Protein AF-A0A7V3AMD9-F1 (afdb_monomer_lite)

Structure (mmCIF, N/CA/C/O backbone):
data_AF-A0A7V3AMD9-F1
#
_entry.id   AF-A0A7V3AMD9-F1
#
loop_
_atom_site.group_PDB
_atom_site.id
_atom_site.type_symbol
_atom_site.label_atom_id
_atom_site.label_alt_id
_atom_site.label_comp_id
_atom_site.label_asym_id
_atom_site.label_entity_id
_atom_site.label_seq_id
_atom_site.pdbx_PDB_ins_code
_atom_site.Cartn_x
_atom_site.Cartn_y
_atom_site.Cartn_z
_atom_site.occupancy
_atom_site.B_iso_or_equiv
_atom_site.auth_seq_id
_atom_site.auth_comp_id
_atom_site.auth_asym_id
_atom_site.auth_atom_id
_atom_site.pdbx_PDB_model_num
ATOM 1 N N . MET A 1 1 ? -19.726 -5.865 9.746 1.00 75.06 1 MET A N 1
ATOM 2 C CA . MET A 1 1 ? -18.480 -5.797 8.952 1.00 75.06 1 MET A CA 1
ATOM 3 C C . MET A 1 1 ? -17.365 -5.318 9.866 1.00 75.06 1 MET A C 1
ATOM 5 O O . MET A 1 1 ? -17.546 -4.289 10.511 1.00 75.06 1 MET A O 1
ATOM 9 N N . ASN A 1 2 ? -16.272 -6.074 9.982 1.00 93.25 2 ASN A N 1
ATOM 10 C CA . ASN A 1 2 ? -15.142 -5.709 10.835 1.00 93.25 2 ASN A CA 1
ATOM 11 C C . ASN A 1 2 ? -14.192 -4.770 10.069 1.00 93.25 2 ASN A C 1
ATOM 13 O O . ASN A 1 2 ? -13.284 -5.219 9.381 1.00 93.25 2 ASN A O 1
ATOM 17 N N . HIS A 1 3 ? -14.431 -3.457 10.145 1.00 97.44 3 HIS A N 1
ATOM 18 C CA . HIS A 1 3 ? -13.616 -2.472 9.419 1.00 97.44 3 HIS A CA 1
ATOM 19 C C . HIS A 1 3 ? -12.158 -2.445 9.897 1.00 97.44 3 HIS A C 1
ATOM 21 O O . HIS A 1 3 ? -11.271 -2.148 9.110 1.00 97.44 3 HIS A O 1
ATOM 27 N N . GLU A 1 4 ? -11.901 -2.770 11.166 1.00 96.75 4 GLU A N 1
ATOM 28 C CA . GLU A 1 4 ? -10.540 -2.836 11.697 1.00 96.75 4 GLU A CA 1
ATOM 29 C C . GLU A 1 4 ? -9.740 -3.976 11.060 1.00 96.75 4 GLU A C 1
ATOM 31 O O . GLU A 1 4 ? -8.623 -3.745 10.601 1.00 96.75 4 GLU A O 1
ATOM 36 N N . LEU A 1 5 ? -10.341 -5.167 10.946 1.00 97.31 5 LEU A N 1
ATOM 37 C CA . LEU A 1 5 ? -9.740 -6.292 10.228 1.00 97.31 5 LEU A CA 1
ATOM 38 C C . LEU A 1 5 ? -9.443 -5.926 8.769 1.00 97.31 5 LEU A C 1
ATOM 40 O O . LEU A 1 5 ? -8.342 -6.184 8.303 1.00 97.31 5 LEU A O 1
ATOM 44 N N . LYS A 1 6 ? -10.367 -5.243 8.080 1.00 98.31 6 LYS A N 1
ATOM 45 C CA . LYS A 1 6 ? -10.149 -4.787 6.696 1.00 98.31 6 LYS A CA 1
ATOM 46 C C . LYS A 1 6 ? -8.985 -3.800 6.564 1.00 98.31 6 LYS A C 1
ATOM 48 O O . LYS A 1 6 ? -8.211 -3.910 5.622 1.00 98.31 6 LYS A O 1
ATOM 53 N N . ILE A 1 7 ? -8.824 -2.860 7.501 1.00 98.25 7 ILE A N 1
ATOM 54 C CA . ILE A 1 7 ? -7.676 -1.932 7.491 1.00 98.25 7 ILE A CA 1
ATOM 55 C C . ILE A 1 7 ? -6.370 -2.694 7.748 1.00 98.25 7 ILE A C 1
ATOM 57 O O . ILE A 1 7 ? -5.373 -2.449 7.074 1.00 98.25 7 ILE A O 1
ATOM 61 N N . ARG A 1 8 ? -6.372 -3.634 8.700 1.00 97.94 8 ARG A N 1
ATOM 62 C CA . ARG A 1 8 ? -5.209 -4.489 8.985 1.00 97.94 8 ARG A CA 1
ATOM 63 C C . ARG A 1 8 ? -4.847 -5.354 7.777 1.00 97.94 8 ARG A C 1
ATOM 65 O O . ARG A 1 8 ? -3.680 -5.418 7.424 1.00 97.94 8 ARG A O 1
ATOM 72 N N . ALA A 1 9 ? -5.839 -5.924 7.100 1.00 97.94 9 ALA A N 1
ATOM 73 C CA . ALA A 1 9 ? -5.669 -6.681 5.866 1.00 97.94 9 ALA A CA 1
ATOM 74 C C . ALA A 1 9 ? -5.147 -5.817 4.706 1.00 97.94 9 ALA A C 1
ATOM 76 O O . ALA A 1 9 ? -4.265 -6.255 3.976 1.00 97.94 9 ALA A O 1
ATOM 77 N N . PHE A 1 10 ? -5.608 -4.570 4.568 1.00 98.31 10 PHE A N 1
ATOM 78 C CA . PHE A 1 10 ? -5.072 -3.640 3.569 1.00 98.31 10 PHE A CA 1
ATOM 79 C C . PHE A 1 10 ? -3.570 -3.379 3.775 1.00 98.31 10 PHE A C 1
ATOM 81 O O . PHE A 1 10 ? -2.815 -3.371 2.812 1.00 98.31 10 PHE A O 1
ATOM 88 N N . PHE A 1 11 ? -3.120 -3.228 5.023 1.00 97.88 11 PHE A N 1
ATOM 89 C CA . PHE A 1 11 ? -1.708 -3.004 5.360 1.00 97.88 11 PHE A CA 1
ATOM 90 C C . PHE A 1 11 ? -0.943 -4.284 5.734 1.00 97.88 11 PHE A C 1
ATOM 92 O O . PHE A 1 11 ? 0.072 -4.187 6.420 1.00 97.88 11 PHE A O 1
ATOM 99 N N . HIS A 1 12 ? -1.397 -5.479 5.333 1.00 95.75 12 HIS A N 1
ATOM 100 C CA . HIS A 1 12 ? -0.599 -6.699 5.534 1.00 95.75 12 HIS A CA 1
ATOM 101 C C . HIS A 1 12 ? 0.754 -6.586 4.810 1.00 95.75 12 HIS A C 1
ATOM 103 O O . HIS A 1 12 ? 1.794 -6.898 5.385 1.00 95.75 12 HIS A O 1
ATOM 109 N N . ASP A 1 13 ? 0.721 -6.021 3.603 1.00 95.25 13 ASP A N 1
ATOM 110 C CA . ASP A 1 13 ? 1.856 -5.480 2.878 1.00 95.25 13 ASP A CA 1
ATOM 111 C C . ASP A 1 13 ? 1.770 -3.946 2.861 1.00 95.25 13 ASP A C 1
ATOM 113 O O . ASP A 1 13 ? 0.680 -3.380 2.718 1.00 95.25 13 ASP A O 1
ATOM 117 N N . PRO A 1 14 ? 2.896 -3.225 2.990 1.00 96.81 14 PRO A N 1
ATOM 118 C CA . PRO A 1 14 ? 2.883 -1.787 2.803 1.00 96.81 14 PRO A CA 1
ATOM 119 C C . PRO A 1 14 ? 2.810 -1.438 1.310 1.00 96.81 14 PRO A C 1
ATOM 121 O O . PRO A 1 14 ? 3.453 -2.066 0.471 1.00 96.81 14 PRO A O 1
ATOM 124 N N . ILE A 1 15 ? 2.115 -0.348 0.984 1.00 96.94 15 ILE A N 1
ATOM 125 C CA . ILE A 1 15 ? 1.990 0.185 -0.387 1.00 96.94 15 ILE A CA 1
ATOM 126 C C . ILE A 1 15 ? 3.333 0.571 -1.040 1.00 96.94 15 ILE A C 1
ATOM 128 O O . ILE A 1 15 ? 3.409 0.764 -2.247 1.00 96.94 15 ILE A O 1
ATOM 132 N N . ASP A 1 16 ? 4.404 0.692 -0.25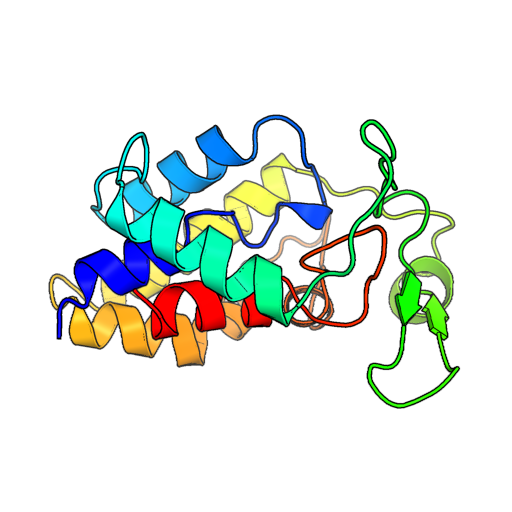4 1.00 96.56 16 ASP A N 1
ATOM 133 C CA . ASP A 1 16 ? 5.761 0.987 -0.721 1.00 96.56 16 ASP A CA 1
ATOM 134 C C . ASP A 1 16 ? 6.642 -0.269 -0.871 1.00 96.56 16 ASP A C 1
ATOM 136 O O . ASP A 1 16 ? 7.820 -0.158 -1.218 1.00 96.56 16 ASP A O 1
ATOM 140 N N . LYS A 1 17 ? 6.100 -1.471 -0.614 1.00 96.06 17 LYS A N 1
ATOM 141 C CA . LYS A 1 17 ? 6.810 -2.757 -0.732 1.00 96.06 17 LYS A CA 1
ATOM 142 C C . LYS A 1 17 ? 7.592 -2.906 -2.041 1.00 96.06 17 LYS A C 1
ATOM 144 O O . LYS A 1 17 ? 8.739 -3.350 -1.957 1.00 96.06 17 LYS A O 1
ATOM 149 N N . PRO A 1 18 ? 7.063 -2.510 -3.216 1.00 94.94 18 PRO A N 1
ATOM 150 C CA . PRO A 1 18 ? 7.773 -2.707 -4.482 1.00 94.94 18 PRO A CA 1
ATOM 151 C C . PRO A 1 18 ? 9.055 -1.875 -4.594 1.00 94.94 18 PRO A C 1
ATOM 153 O O . PRO A 1 18 ? 9.957 -2.245 -5.336 1.00 94.94 18 PRO A O 1
ATOM 156 N N . LEU A 1 19 ? 9.164 -0.779 -3.834 1.00 94.44 19 LEU A N 1
ATOM 157 C CA . LEU A 1 19 ? 10.358 0.070 -3.798 1.00 94.44 19 LEU A CA 1
ATOM 158 C C . LEU A 1 19 ? 11.465 -0.530 -2.922 1.00 94.44 19 LEU A C 1
ATOM 160 O O . LEU A 1 19 ? 12.647 -0.299 -3.172 1.00 94.44 19 LEU A O 1
ATOM 164 N N . GLN A 1 20 ? 11.089 -1.294 -1.890 1.00 94.12 20 GLN A N 1
ATOM 165 C CA . GLN A 1 20 ? 12.026 -2.001 -1.020 1.00 94.12 20 GLN A CA 1
ATOM 166 C C . GLN A 1 20 ? 11.355 -3.196 -0.326 1.00 94.12 20 GLN A C 1
ATOM 168 O O . GLN A 1 20 ? 10.691 -3.045 0.702 1.00 94.12 20 GLN A O 1
ATOM 173 N N . ILE A 1 21 ? 11.609 -4.413 -0.810 1.00 92.00 21 ILE A N 1
ATOM 174 C CA . ILE A 1 21 ? 11.046 -5.634 -0.206 1.00 92.00 21 ILE A CA 1
ATOM 175 C C . ILE A 1 21 ? 11.633 -5.885 1.191 1.00 92.00 21 ILE A C 1
ATOM 177 O O . ILE A 1 21 ? 10.918 -6.274 2.111 1.00 92.00 21 ILE A O 1
ATOM 181 N N . SER A 1 22 ? 12.927 -5.637 1.401 1.00 92.44 22 SER A N 1
ATOM 182 C CA . SER A 1 22 ? 13.543 -5.861 2.714 1.00 92.44 22 SER A CA 1
ATOM 183 C C . SER A 1 22 ? 12.908 -4.973 3.796 1.00 92.44 22 SER A C 1
ATOM 185 O O . SER A 1 22 ? 12.772 -3.757 3.618 1.00 92.44 22 SER A O 1
ATOM 187 N N . GLY A 1 23 ? 12.505 -5.582 4.915 1.00 94.00 23 GLY A N 1
ATOM 188 C CA . GLY A 1 23 ? 11.901 -4.895 6.063 1.00 94.00 23 GLY A CA 1
ATOM 189 C C . GLY A 1 23 ? 10.463 -4.396 5.860 1.00 94.00 23 GLY A C 1
ATOM 190 O O . GLY A 1 23 ? 10.015 -3.551 6.633 1.00 94.00 23 GLY A O 1
ATOM 191 N N . HIS A 1 24 ? 9.740 -4.866 4.836 1.00 94.94 24 HIS A N 1
ATOM 192 C CA . HIS A 1 24 ? 8.377 -4.399 4.546 1.00 94.94 24 HIS A CA 1
ATOM 193 C C . HIS A 1 24 ? 7.375 -4.689 5.676 1.00 94.94 24 HIS A C 1
ATOM 195 O O . HIS A 1 24 ? 6.575 -3.817 5.999 1.00 94.94 24 HIS A O 1
ATOM 201 N N . GLU A 1 25 ? 7.465 -5.839 6.348 1.00 95.25 25 GLU A N 1
ATOM 202 C CA . GLU A 1 25 ? 6.584 -6.180 7.480 1.00 95.25 25 GLU A CA 1
ATOM 203 C C . GLU A 1 25 ? 6.721 -5.187 8.647 1.00 95.25 25 GLU A C 1
ATOM 205 O O . GLU A 1 25 ? 5.729 -4.758 9.239 1.00 95.25 25 GLU A O 1
ATOM 210 N N . ALA A 1 26 ? 7.952 -4.756 8.946 1.00 96.25 26 ALA A N 1
ATOM 211 C CA . ALA A 1 26 ? 8.204 -3.741 9.966 1.00 96.25 26 ALA A CA 1
ATOM 212 C C . ALA A 1 26 ? 7.592 -2.388 9.568 1.00 96.25 26 ALA A C 1
ATOM 214 O O . ALA A 1 26 ? 6.951 -1.736 10.392 1.00 96.25 26 ALA A O 1
ATOM 215 N N . ARG A 1 27 ? 7.705 -1.992 8.291 1.00 96.94 27 ARG A N 1
ATOM 216 C CA . ARG A 1 27 ? 7.066 -0.761 7.792 1.00 96.94 27 ARG A CA 1
ATOM 217 C C . ARG A 1 27 ? 5.542 -0.839 7.843 1.00 96.94 27 ARG A C 1
ATOM 219 O O . ARG A 1 27 ? 4.910 0.108 8.298 1.00 96.94 27 ARG A O 1
ATOM 226 N N . ALA A 1 28 ? 4.951 -1.965 7.449 1.00 97.19 28 ALA A N 1
ATOM 227 C CA . ALA A 1 28 ? 3.516 -2.211 7.592 1.00 97.19 28 ALA A CA 1
ATOM 228 C C . ALA A 1 28 ? 3.053 -2.059 9.051 1.00 97.19 28 ALA A C 1
ATOM 230 O O . ALA A 1 28 ? 2.056 -1.385 9.326 1.00 97.19 28 ALA A O 1
ATOM 231 N N . ALA A 1 29 ? 3.813 -2.611 10.002 1.00 97.12 29 ALA A N 1
ATOM 232 C CA . ALA A 1 29 ? 3.542 -2.446 11.426 1.00 97.12 29 ALA A CA 1
ATOM 233 C C . ALA A 1 29 ? 3.600 -0.971 11.863 1.00 97.12 29 ALA A C 1
ATOM 235 O O . ALA A 1 29 ? 2.703 -0.510 12.569 1.00 97.12 29 ALA A O 1
ATOM 236 N N . GLU A 1 30 ? 4.604 -0.210 11.419 1.00 97.69 30 GLU A N 1
ATOM 237 C CA . GLU A 1 30 ? 4.707 1.230 11.695 1.00 97.69 30 GLU A CA 1
ATOM 238 C C . GLU A 1 30 ? 3.533 2.030 11.104 1.00 97.69 30 GLU A C 1
ATOM 240 O O . GLU A 1 30 ? 3.017 2.947 11.746 1.00 97.69 30 GLU A O 1
ATOM 245 N N . TYR A 1 31 ? 3.079 1.681 9.898 1.00 98.31 31 TYR A N 1
ATOM 246 C CA . TYR A 1 31 ? 1.939 2.324 9.240 1.00 98.31 31 TYR A CA 1
ATOM 247 C C . TYR A 1 31 ? 0.625 2.051 9.974 1.00 98.31 31 TYR A C 1
ATOM 249 O O . TYR A 1 31 ? -0.157 2.976 10.202 1.00 98.31 31 TYR A O 1
ATOM 257 N N . LEU A 1 32 ? 0.412 0.824 10.450 1.00 97.94 32 LEU A N 1
ATOM 258 C CA . LEU A 1 32 ? -0.733 0.503 11.305 1.00 97.94 32 LEU A CA 1
ATOM 259 C C . LEU A 1 32 ? -0.679 1.240 12.646 1.00 97.94 32 LEU A C 1
ATOM 261 O O . LEU A 1 32 ? -1.697 1.771 13.096 1.00 97.94 32 LEU A O 1
ATOM 265 N N . GLN A 1 33 ? 0.501 1.357 13.254 1.00 97.31 33 GLN A N 1
ATOM 266 C CA . GLN A 1 33 ? 0.671 2.134 14.482 1.00 97.31 33 GLN A CA 1
ATOM 267 C C . GLN A 1 33 ? 0.328 3.615 14.278 1.00 97.31 33 GLN A C 1
ATOM 269 O O . GLN A 1 33 ? -0.367 4.190 15.117 1.00 97.31 33 GLN A O 1
ATOM 274 N N . ALA A 1 34 ? 0.715 4.220 13.148 1.00 97.44 34 ALA A N 1
ATOM 275 C CA . ALA A 1 34 ? 0.339 5.597 12.806 1.00 97.44 34 ALA A CA 1
ATOM 276 C C . ALA A 1 34 ? -1.190 5.793 12.696 1.00 97.44 34 ALA A C 1
ATOM 278 O O . ALA A 1 34 ? -1.706 6.878 12.959 1.00 97.44 34 ALA A O 1
ATOM 279 N N . LEU A 1 35 ? -1.933 4.729 12.376 1.00 97.88 35 LEU A N 1
ATOM 280 C CA . LEU A 1 35 ? -3.400 4.707 12.353 1.00 97.88 35 LEU A CA 1
ATOM 281 C C . LEU A 1 35 ? -4.039 4.355 13.714 1.00 97.88 35 LEU A C 1
ATOM 283 O O . LEU A 1 35 ? -5.272 4.305 13.840 1.00 97.88 35 LEU A O 1
ATOM 287 N N . GLY A 1 36 ? -3.228 4.114 14.748 1.00 96.31 36 GLY A N 1
ATOM 288 C CA . GLY A 1 36 ? -3.679 3.654 16.062 1.00 96.31 36 GLY A CA 1
ATOM 289 C C . GLY A 1 36 ? -4.255 2.239 16.011 1.00 96.31 36 GLY A C 1
ATOM 290 O O . GLY A 1 36 ? -5.346 1.992 16.537 1.00 96.31 36 GLY A O 1
ATOM 291 N N . LEU A 1 37 ? -3.578 1.343 15.292 1.00 96.00 37 LEU A N 1
ATOM 292 C CA . LEU A 1 37 ? -3.936 -0.060 15.119 1.00 96.00 37 LEU A CA 1
ATOM 293 C C . LEU A 1 37 ? -2.779 -0.969 15.520 1.00 96.00 37 LEU A C 1
ATOM 295 O O . LEU A 1 37 ? -1.608 -0.603 15.421 1.00 96.00 37 LEU A O 1
ATOM 299 N N . MET A 1 38 ? -3.126 -2.178 15.958 1.00 94.31 38 MET A N 1
ATOM 300 C CA . MET A 1 38 ? -2.132 -3.213 16.208 1.00 94.31 38 MET A CA 1
ATOM 301 C C . MET A 1 38 ? -1.607 -3.787 14.883 1.00 94.31 38 MET A C 1
ATOM 303 O O . MET A 1 38 ? -2.388 -3.924 13.933 1.00 94.31 38 MET A O 1
ATOM 307 N N . PRO A 1 39 ? -0.317 -4.165 14.821 1.00 93.75 39 PRO A N 1
ATOM 308 C CA . PRO A 1 39 ? 0.252 -4.857 13.669 1.00 93.75 39 PRO A CA 1
ATOM 309 C C . PRO A 1 39 ? -0.512 -6.133 13.283 1.00 93.75 39 PRO A C 1
ATOM 311 O O . PRO A 1 39 ? -1.286 -6.698 14.061 1.00 93.75 39 PRO A O 1
ATOM 314 N N . VAL A 1 40 ? -0.278 -6.604 12.059 1.00 89.81 40 VAL A N 1
ATOM 315 C CA . VAL A 1 40 ? -0.893 -7.834 11.530 1.00 89.81 40 VAL A CA 1
ATOM 316 C C . VAL A 1 40 ? -0.283 -9.108 12.115 1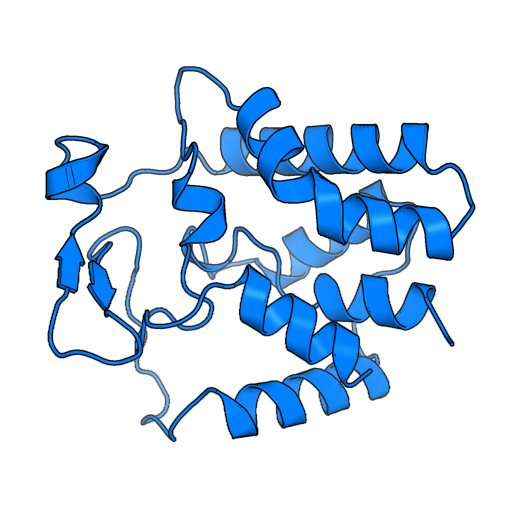.00 89.81 40 VAL A C 1
ATOM 318 O O . VAL A 1 40 ? -0.937 -10.138 12.050 1.00 89.81 40 VAL A O 1
ATOM 321 N N . ALA A 1 41 ? 0.933 -9.053 12.673 1.00 79.81 41 ALA A N 1
ATOM 322 C CA . ALA A 1 41 ? 1.710 -10.224 13.094 1.00 79.81 41 ALA A CA 1
ATOM 323 C C . ALA A 1 41 ? 0.844 -11.348 13.710 1.00 79.81 41 ALA A C 1
ATOM 325 O O . ALA A 1 41 ? 0.124 -11.125 14.683 1.00 79.81 41 ALA A O 1
ATOM 326 N N . ASP A 1 42 ? 0.916 -12.533 13.095 1.00 80.75 42 ASP A N 1
ATOM 327 C CA . ASP A 1 42 ? 0.201 -13.769 13.457 1.00 80.75 42 ASP A CA 1
ATOM 328 C C . ASP A 1 42 ? -1.340 -13.755 13.361 1.00 80.75 42 ASP A C 1
ATOM 330 O O . ASP A 1 42 ? -2.004 -14.685 13.834 1.00 80.75 42 ASP A O 1
ATOM 334 N N . ASP A 1 43 ? -1.936 -12.764 12.695 1.00 92.44 43 ASP A N 1
ATOM 335 C CA . ASP A 1 43 ? -3.374 -12.743 12.428 1.00 92.44 43 ASP A CA 1
ATOM 336 C C . ASP A 1 43 ? -3.764 -13.757 11.338 1.00 92.44 43 ASP A C 1
ATOM 338 O O . ASP A 1 43 ? -3.465 -13.599 10.149 1.00 92.44 43 ASP A O 1
ATOM 342 N N . LYS A 1 44 ? -4.437 -14.832 11.760 1.00 95.31 44 LYS A N 1
ATOM 343 C CA . LYS A 1 44 ? -4.839 -15.937 10.880 1.00 95.31 44 LYS A CA 1
ATOM 344 C C . LYS A 1 44 ? -5.855 -15.515 9.825 1.00 95.31 44 LYS A C 1
ATOM 346 O O . LYS A 1 44 ? -5.808 -16.068 8.728 1.00 95.31 44 LYS A O 1
ATOM 351 N N . ASP A 1 45 ? -6.734 -14.566 10.137 1.00 96.06 45 ASP A N 1
ATOM 352 C CA . ASP A 1 45 ? -7.785 -14.133 9.217 1.00 96.06 45 ASP A CA 1
ATOM 353 C C . ASP A 1 45 ? -7.179 -13.274 8.106 1.00 96.06 45 ASP A C 1
ATOM 355 O O . ASP A 1 45 ? -7.445 -13.509 6.928 1.00 96.06 45 ASP A O 1
ATOM 359 N N . VAL A 1 46 ? -6.267 -12.359 8.461 1.00 96.94 46 VAL A N 1
ATOM 360 C CA . VAL A 1 46 ? -5.517 -11.577 7.465 1.00 96.94 46 VAL A CA 1
ATOM 361 C C . VAL A 1 46 ? -4.662 -12.484 6.583 1.00 96.94 46 VAL A C 1
ATOM 363 O O . VAL A 1 46 ? -4.679 -12.343 5.363 1.00 96.94 46 VAL A O 1
ATOM 366 N N . LYS A 1 47 ? -3.958 -13.458 7.175 1.00 96.12 47 LYS A N 1
ATOM 367 C CA . LYS A 1 47 ? -3.146 -14.414 6.411 1.00 96.12 47 LYS A CA 1
ATOM 368 C C . LYS A 1 47 ? -3.993 -15.265 5.465 1.00 96.12 47 LYS A C 1
ATOM 370 O O . LYS A 1 47 ? -3.581 -15.548 4.343 1.00 96.12 47 LYS A O 1
ATOM 375 N N . HIS A 1 48 ? -5.173 -15.689 5.911 1.00 96.50 48 HIS A N 1
ATOM 376 C CA . HIS A 1 48 ? -6.095 -16.434 5.065 1.00 96.50 48 HIS A CA 1
ATOM 377 C C . HIS A 1 48 ? -6.601 -15.580 3.896 1.00 96.50 48 HIS A C 1
ATOM 379 O O . HIS A 1 48 ? -6.624 -16.062 2.764 1.00 96.50 48 HIS A O 1
ATOM 385 N N . ALA A 1 49 ? -6.942 -14.315 4.150 1.00 97.19 49 ALA A N 1
ATOM 386 C CA . ALA A 1 49 ? -7.376 -13.384 3.116 1.00 97.19 49 ALA A CA 1
ATOM 387 C C . ALA A 1 49 ? -6.275 -13.098 2.080 1.00 97.19 49 ALA A C 1
ATOM 389 O O . ALA A 1 49 ? -6.559 -13.153 0.885 1.00 97.19 49 ALA A O 1
ATOM 390 N N . ASP A 1 50 ? -5.028 -12.877 2.514 1.00 96.19 50 ASP A N 1
ATOM 391 C CA . ASP A 1 50 ? -3.881 -12.706 1.609 1.00 96.19 50 ASP A CA 1
ATOM 392 C C . ASP A 1 50 ? -3.665 -13.956 0.741 1.00 96.19 50 ASP A C 1
ATOM 394 O O . ASP A 1 50 ? -3.571 -13.862 -0.481 1.00 96.19 50 ASP A O 1
ATOM 398 N N . HIS A 1 51 ? -3.687 -15.154 1.336 1.00 94.94 51 HIS A N 1
ATOM 399 C CA . HIS A 1 51 ? -3.559 -16.394 0.567 1.00 94.94 51 HIS A CA 1
ATOM 400 C C . HIS A 1 51 ? -4.651 -16.541 -0.505 1.00 94.94 51 HIS A C 1
ATOM 402 O O . HIS A 1 51 ? -4.356 -16.979 -1.618 1.00 94.94 51 HIS A O 1
ATOM 408 N N . LEU A 1 52 ? -5.903 -16.192 -0.187 1.00 96.50 52 LEU A N 1
ATOM 409 C CA . LEU A 1 52 ? -7.012 -16.247 -1.142 1.00 96.50 52 LEU A CA 1
ATOM 410 C C . LEU A 1 52 ? -6.865 -15.202 -2.255 1.00 96.50 52 LEU A C 1
ATOM 412 O O . LEU A 1 52 ? -7.043 -15.549 -3.420 1.00 96.50 52 LEU A O 1
ATOM 416 N N . ALA A 1 53 ? -6.514 -13.958 -1.919 1.00 96.31 53 ALA A N 1
ATOM 417 C CA . ALA A 1 53 ? -6.272 -12.899 -2.900 1.00 96.31 53 ALA A CA 1
ATOM 418 C C . ALA A 1 53 ? -5.109 -13.269 -3.837 1.00 96.31 53 ALA A C 1
ATOM 420 O O . ALA A 1 53 ? -5.270 -13.316 -5.058 1.00 96.31 53 ALA A O 1
ATOM 421 N N . SER A 1 54 ? -3.977 -13.674 -3.258 1.00 93.31 54 SER A N 1
ATOM 422 C CA . SER A 1 54 ? -2.793 -14.130 -3.988 1.00 93.31 54 SER A CA 1
ATOM 423 C C . SER A 1 54 ? -3.091 -15.311 -4.921 1.00 93.31 54 SER A C 1
ATOM 425 O O . SER A 1 54 ? -2.548 -15.362 -6.022 1.00 93.31 54 SER A O 1
ATOM 427 N N . ALA A 1 55 ? -3.963 -16.247 -4.525 1.00 92.75 55 ALA A N 1
ATOM 428 C CA . ALA A 1 55 ? -4.348 -17.386 -5.362 1.00 92.75 55 ALA A CA 1
ATOM 429 C C . ALA A 1 55 ? -5.159 -16.992 -6.612 1.00 92.75 55 ALA A C 1
ATOM 431 O O . ALA A 1 55 ? -5.187 -17.753 -7.578 1.00 92.75 55 ALA A O 1
ATOM 432 N N . VAL A 1 56 ? -5.820 -15.830 -6.600 1.00 91.00 56 VAL A N 1
ATOM 433 C CA . VAL A 1 56 ? -6.576 -15.301 -7.747 1.00 91.00 56 VAL A CA 1
ATOM 434 C C . VAL A 1 56 ? -5.684 -14.458 -8.662 1.00 91.00 56 VAL A C 1
ATOM 436 O O . VAL A 1 56 ? -5.862 -14.473 -9.877 1.00 91.00 56 VAL A O 1
ATOM 439 N N . GLU A 1 57 ? -4.722 -13.732 -8.092 1.00 90.88 57 GLU A N 1
ATOM 440 C CA . GLU A 1 57 ? -3.919 -12.734 -8.812 1.00 90.88 57 GLU A CA 1
ATOM 441 C C . GLU A 1 57 ? -2.593 -13.266 -9.370 1.00 90.88 57 GLU A C 1
ATOM 443 O O . GLU A 1 57 ? -2.014 -12.663 -10.277 1.00 90.88 57 GLU A O 1
ATOM 448 N N . ARG A 1 58 ? -2.065 -14.366 -8.818 1.00 83.81 58 ARG A N 1
ATOM 449 C CA . ARG A 1 58 ? -0.707 -14.842 -9.119 1.00 83.81 58 ARG A CA 1
ATOM 450 C C . ARG A 1 58 ? -0.717 -16.238 -9.729 1.00 83.81 58 ARG A C 1
ATOM 452 O O . ARG A 1 58 ? -1.474 -17.118 -9.331 1.00 83.81 58 ARG A O 1
ATOM 459 N N . VAL A 1 59 ? 0.207 -16.460 -10.660 1.00 82.12 59 VAL A N 1
ATOM 460 C CA . VAL A 1 59 ? 0.587 -17.806 -11.112 1.00 82.12 59 VAL A CA 1
ATOM 461 C C . VAL A 1 59 ? 1.724 -18.346 -10.246 1.00 82.12 59 VAL A C 1
ATOM 463 O O . VAL A 1 59 ? 2.470 -17.588 -9.624 1.00 82.12 59 VAL A O 1
ATOM 466 N N . ALA A 1 60 ? 1.869 -19.668 -10.202 1.00 79.81 60 ALA A N 1
ATOM 467 C CA . ALA A 1 60 ? 2.957 -20.301 -9.469 1.00 79.81 60 ALA A CA 1
ATOM 468 C C . ALA A 1 60 ? 4.318 -19.972 -10.111 1.00 79.81 60 ALA A C 1
ATOM 470 O O . ALA A 1 60 ? 4.533 -20.247 -11.291 1.00 79.81 60 ALA A O 1
ATOM 471 N N . PHE A 1 61 ? 5.243 -19.431 -9.313 1.00 80.38 61 PHE A N 1
ATOM 472 C CA . PHE A 1 61 ? 6.637 -19.200 -9.699 1.00 80.38 61 PHE A CA 1
ATOM 473 C C . PHE A 1 61 ? 7.587 -20.176 -9.006 1.00 80.38 61 PHE A C 1
ATOM 475 O O . PHE A 1 61 ? 7.308 -20.603 -7.880 1.00 80.38 61 PHE A O 1
ATOM 482 N N . PRO A 1 62 ? 8.745 -20.480 -9.622 1.00 81.50 62 PRO A N 1
ATOM 483 C CA . PRO A 1 62 ? 9.851 -21.113 -8.920 1.00 81.50 62 PRO A CA 1
ATOM 4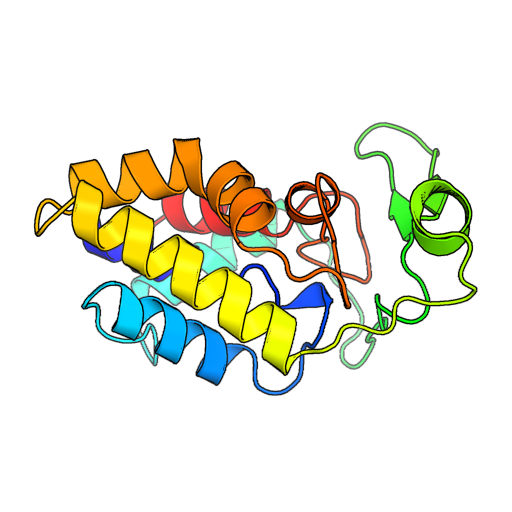84 C C . PRO A 1 62 ? 10.227 -20.325 -7.657 1.00 81.50 62 PRO A C 1
ATOM 486 O O . PRO A 1 62 ? 10.228 -19.091 -7.639 1.00 81.50 62 PRO A O 1
ATOM 489 N N . GLN A 1 63 ? 10.537 -21.046 -6.581 1.00 78.75 63 GLN A N 1
ATOM 490 C CA . GLN A 1 63 ? 10.999 -20.421 -5.345 1.00 78.75 63 GLN A CA 1
ATOM 491 C C . GLN A 1 63 ? 12.381 -19.788 -5.550 1.00 78.75 63 GLN A C 1
ATOM 493 O O . GLN A 1 63 ? 13.246 -20.384 -6.182 1.00 78.75 63 GLN A O 1
ATOM 498 N N . GLY A 1 64 ? 12.594 -18.605 -4.969 1.00 76.12 64 GLY A N 1
ATOM 499 C CA . GLY A 1 64 ? 13.888 -17.910 -4.980 1.00 76.12 64 GLY A CA 1
ATOM 500 C C . GLY A 1 64 ? 14.040 -16.831 -6.053 1.00 76.12 64 GLY A C 1
ATOM 501 O O . GLY A 1 64 ? 14.930 -15.997 -5.925 1.00 76.12 64 GLY A O 1
ATOM 502 N N . GLU A 1 65 ? 13.149 -16.779 -7.045 1.00 80.94 65 GLU A N 1
ATOM 503 C CA . GLU A 1 65 ? 13.155 -15.719 -8.058 1.00 80.94 65 GLU A CA 1
ATOM 504 C C . GLU A 1 65 ? 12.648 -14.396 -7.472 1.00 80.94 65 GLU A C 1
ATOM 506 O O . GLU A 1 65 ? 11.555 -14.341 -6.896 1.00 80.94 65 GLU A O 1
ATOM 511 N N . GLN A 1 66 ? 13.427 -13.327 -7.644 1.00 81.38 66 GLN A N 1
ATOM 512 C CA . GLN A 1 66 ? 13.081 -11.966 -7.233 1.00 81.38 66 GLN A CA 1
ATOM 513 C C . GLN A 1 66 ? 13.477 -10.978 -8.328 1.00 81.38 66 GLN A C 1
ATOM 515 O O . GLN A 1 66 ? 14.594 -11.022 -8.836 1.00 81.38 66 GLN A O 1
ATOM 520 N N . VAL A 1 67 ? 12.567 -10.061 -8.652 1.00 87.50 67 VAL A N 1
ATOM 521 C CA . VAL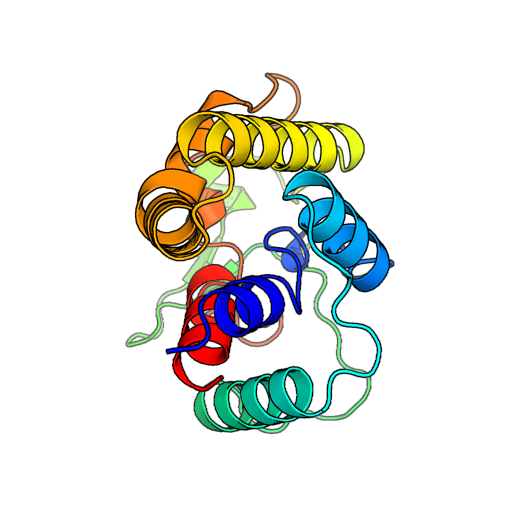 A 1 67 ? 12.833 -8.940 -9.557 1.00 87.50 67 VAL A CA 1
ATOM 522 C C . VAL A 1 67 ? 12.914 -7.669 -8.726 1.00 87.50 67 VAL A C 1
ATOM 524 O O . VAL A 1 67 ? 11.976 -7.328 -7.999 1.00 87.50 67 VAL A O 1
ATOM 527 N N . ASP A 1 68 ? 14.045 -6.976 -8.832 1.00 90.19 68 ASP A N 1
ATOM 528 C CA . ASP A 1 68 ? 14.225 -5.649 -8.255 1.00 90.19 68 ASP A CA 1
ATOM 529 C C . ASP A 1 68 ? 13.530 -4.617 -9.149 1.00 90.19 68 ASP A C 1
ATOM 531 O O . ASP A 1 68 ? 14.068 -4.179 -10.169 1.00 90.19 68 ASP A O 1
ATOM 535 N N . PHE A 1 69 ? 12.317 -4.230 -8.756 1.00 91.44 69 PHE A N 1
ATOM 536 C CA . PHE A 1 69 ? 11.509 -3.269 -9.502 1.00 91.44 69 PHE A CA 1
ATOM 537 C C . PHE A 1 69 ? 12.188 -1.906 -9.645 1.00 91.44 69 PHE A C 1
ATOM 539 O O . PHE A 1 69 ? 11.980 -1.222 -10.642 1.00 91.44 69 PHE A O 1
ATOM 546 N N . CYS A 1 70 ? 13.035 -1.502 -8.696 1.00 90.00 70 CYS A N 1
ATOM 547 C CA . CYS A 1 70 ? 13.751 -0.239 -8.817 1.00 90.00 70 CYS A CA 1
ATOM 548 C C . CYS A 1 70 ? 14.782 -0.283 -9.951 1.00 90.00 70 CYS A C 1
ATOM 550 O O . CYS A 1 70 ? 15.031 0.742 -10.584 1.00 90.00 70 CYS A O 1
ATOM 552 N N . ARG A 1 71 ? 15.342 -1.460 -10.255 1.00 87.62 71 ARG A N 1
ATOM 553 C CA . ARG A 1 71 ? 16.251 -1.658 -11.395 1.00 87.62 71 ARG A CA 1
ATOM 554 C C . ARG A 1 71 ? 15.506 -1.818 -12.715 1.00 87.62 71 ARG A C 1
ATOM 556 O O . ARG A 1 71 ? 15.970 -1.293 -13.720 1.00 87.62 71 ARG A O 1
ATOM 563 N N . GLU A 1 72 ? 14.367 -2.503 -12.700 1.00 85.00 72 GLU A N 1
ATOM 564 C CA . GLU A 1 72 ? 13.554 -2.797 -13.885 1.00 85.00 72 GLU A CA 1
ATOM 565 C C . GLU A 1 72 ? 12.097 -2.367 -13.660 1.00 85.00 72 GLU A C 1
ATOM 567 O O . GLU A 1 72 ? 11.197 -3.187 -13.483 1.00 85.00 72 GLU A O 1
ATOM 572 N N . ALA A 1 73 ? 11.860 -1.051 -13.666 1.00 88.50 73 ALA A N 1
ATOM 573 C CA . ALA A 1 73 ? 10.563 -0.449 -13.342 1.00 88.50 73 ALA A CA 1
ATOM 574 C C . ALA A 1 73 ? 9.570 -0.521 -14.514 1.00 88.50 73 ALA A C 1
ATOM 576 O O . ALA A 1 73 ? 9.083 0.498 -15.011 1.00 88.50 73 ALA A O 1
ATOM 577 N N . THR A 1 74 ? 9.300 -1.735 -14.987 1.00 90.50 74 THR A N 1
ATOM 578 C CA . THR A 1 74 ? 8.374 -1.996 -16.089 1.00 90.50 74 THR A CA 1
ATOM 579 C C . THR A 1 74 ? 7.015 -2.414 -15.550 1.00 90.50 74 THR A C 1
ATOM 581 O O . THR A 1 74 ? 6.922 -3.217 -14.628 1.00 90.50 74 THR A O 1
ATOM 584 N N . LEU A 1 75 ? 5.952 -1.899 -16.155 1.00 91.50 75 LEU A N 1
ATOM 585 C CA . LEU A 1 75 ? 4.575 -2.316 -15.919 1.00 91.50 75 LEU A CA 1
ATOM 586 C C . LEU A 1 75 ? 4.047 -3.019 -17.161 1.00 91.50 75 LEU A C 1
ATOM 588 O O . LEU A 1 75 ? 4.316 -2.580 -18.277 1.00 91.50 75 LEU A O 1
ATOM 592 N N . THR A 1 76 ? 3.281 -4.088 -16.986 1.00 91.75 76 THR A N 1
ATOM 593 C CA . THR A 1 76 ? 2.652 -4.813 -18.098 1.00 91.75 76 THR A CA 1
ATOM 594 C C . THR A 1 76 ? 1.174 -4.460 -18.159 1.00 91.75 76 THR A C 1
ATOM 596 O O . THR A 1 76 ? 0.500 -4.401 -17.134 1.00 91.75 76 THR A O 1
ATOM 599 N N . HIS A 1 77 ? 0.645 -4.223 -19.355 1.00 90.31 77 HIS A N 1
ATOM 600 C CA . HIS A 1 77 ? -0.778 -3.967 -19.523 1.00 90.31 77 HIS A CA 1
ATOM 601 C C . HIS A 1 77 ? -1.586 -5.226 -19.150 1.00 90.31 77 HIS A C 1
ATOM 603 O O . HIS A 1 77 ? -1.336 -6.289 -19.715 1.00 90.31 77 HIS A O 1
ATOM 609 N N . PRO A 1 78 ? -2.600 -5.145 -18.271 1.00 87.25 78 PRO A N 1
ATOM 610 C CA . PRO A 1 78 ? -3.271 -6.337 -17.739 1.00 87.25 78 PRO A CA 1
ATOM 611 C C . PRO A 1 78 ? -4.005 -7.171 -18.799 1.00 87.25 78 PRO A C 1
ATOM 613 O O . PRO A 1 78 ? -4.157 -8.377 -18.645 1.00 87.25 78 PRO A O 1
ATOM 616 N N . LEU A 1 79 ? -4.465 -6.538 -19.884 1.00 87.69 79 LEU A N 1
ATOM 617 C CA . LEU A 1 79 ? -5.234 -7.193 -20.956 1.00 87.69 79 LEU A CA 1
ATOM 618 C C . LEU A 1 79 ? -4.490 -7.292 -22.295 1.00 87.69 79 LEU A C 1
ATOM 620 O O . LEU A 1 79 ? -5.061 -7.750 -23.280 1.00 87.69 79 LEU A O 1
ATOM 624 N N . GLY A 1 80 ? -3.257 -6.793 -22.381 1.00 85.75 80 GLY A N 1
ATOM 625 C CA . GLY A 1 80 ? -2.566 -6.615 -23.658 1.00 85.75 80 GLY A CA 1
ATOM 626 C C . GLY A 1 80 ? -1.080 -6.900 -23.535 1.00 85.75 80 GLY A C 1
ATOM 627 O O . GLY A 1 80 ? -0.542 -6.959 -22.441 1.00 85.75 80 GLY A O 1
ATOM 628 N N . SER A 1 81 ? -0.390 -7.039 -24.662 1.00 81.81 81 SER A N 1
ATOM 629 C CA . SER A 1 81 ? 1.053 -7.317 -24.679 1.00 81.81 81 SER A CA 1
ATOM 630 C C . SER A 1 81 ? 1.929 -6.071 -24.491 1.00 81.81 81 SER A C 1
ATOM 632 O O . SER A 1 81 ? 3.134 -6.133 -24.711 1.00 81.81 81 SER A O 1
ATOM 634 N N . GLY A 1 82 ? 1.332 -4.918 -24.177 1.00 87.94 82 GLY A N 1
ATOM 635 C CA . GLY A 1 82 ? 2.054 -3.660 -24.013 1.00 87.94 82 GLY A CA 1
ATOM 636 C C . GLY A 1 82 ? 2.778 -3.592 -22.672 1.00 87.94 82 GLY A C 1
ATOM 637 O O . GLY A 1 82 ? 2.267 -4.076 -21.663 1.00 87.94 82 GLY A O 1
ATOM 638 N N . SER A 1 83 ? 3.935 -2.938 -22.656 1.00 89.19 83 SER A N 1
ATOM 639 C CA . SER A 1 83 ? 4.693 -2.643 -21.442 1.00 89.19 83 SER A CA 1
ATOM 640 C C . SER A 1 83 ? 5.019 -1.155 -21.350 1.00 89.19 83 SER A C 1
ATOM 642 O O . SER A 1 83 ? 5.271 -0.507 -22.366 1.00 89.19 83 SER A O 1
ATOM 644 N N . LEU A 1 84 ? 5.036 -0.618 -20.133 1.00 87.19 84 LEU A N 1
ATOM 645 C CA . LEU A 1 84 ? 5.408 0.759 -19.828 1.00 87.19 84 LEU A CA 1
ATOM 646 C C . LEU A 1 84 ? 6.664 0.766 -18.955 1.00 87.19 84 LEU A C 1
ATOM 648 O O . LEU A 1 84 ? 6.625 0.283 -17.827 1.00 87.19 84 LEU A O 1
ATOM 652 N N . SER A 1 85 ? 7.757 1.334 -19.464 1.00 87.44 85 SER A N 1
ATOM 653 C CA . SER A 1 85 ? 9.000 1.532 -18.711 1.00 87.44 85 SER A CA 1
ATOM 654 C C . SER A 1 85 ? 8.957 2.868 -17.967 1.00 87.44 85 SER A C 1
ATOM 656 O O . SER A 1 85 ? 9.087 3.928 -18.578 1.00 87.44 85 SER A O 1
ATOM 658 N N . LEU A 1 86 ? 8.769 2.846 -16.644 1.00 81.06 86 LEU A N 1
ATOM 659 C CA . LEU A 1 86 ? 8.629 4.067 -15.836 1.00 81.06 86 LEU A CA 1
ATOM 660 C C . LEU A 1 86 ? 9.907 4.915 -15.809 1.00 81.06 86 LEU A C 1
ATOM 662 O O . LEU A 1 86 ? 9.846 6.141 -15.691 1.00 81.06 86 LEU A O 1
ATOM 666 N N . THR A 1 87 ? 11.062 4.271 -15.931 1.00 74.25 87 THR A N 1
ATOM 667 C CA . THR A 1 87 ? 12.384 4.901 -15.978 1.00 74.25 87 THR A CA 1
ATOM 668 C C . THR A 1 87 ? 12.550 5.751 -17.236 1.00 74.25 87 THR A C 1
ATOM 670 O O . THR A 1 87 ? 12.919 6.924 -17.144 1.00 74.25 87 THR A O 1
ATOM 673 N N . GLU A 1 88 ? 12.165 5.207 -18.391 1.00 61.66 88 GLU A N 1
ATOM 674 C CA . GLU A 1 88 ? 12.242 5.890 -19.685 1.00 61.66 88 GLU A CA 1
ATOM 675 C C . GLU A 1 88 ? 11.150 6.953 -19.862 1.00 61.66 88 GLU A C 1
ATOM 677 O O . GLU A 1 88 ? 11.415 8.011 -20.430 1.00 61.66 88 GLU A O 1
ATOM 682 N N . THR A 1 89 ? 9.928 6.705 -19.371 1.00 57.06 89 THR A N 1
ATOM 683 C CA . THR A 1 89 ? 8.771 7.557 -19.697 1.00 57.06 89 THR A CA 1
ATOM 684 C C . THR A 1 89 ? 8.441 8.636 -18.670 1.00 57.06 89 THR A C 1
ATOM 686 O O . THR A 1 89 ? 7.861 9.650 -19.051 1.00 57.06 89 THR A O 1
ATOM 689 N N . ALA A 1 90 ? 8.735 8.431 -17.378 1.00 57.38 90 ALA A N 1
ATOM 690 C CA . ALA A 1 90 ? 8.268 9.325 -16.307 1.00 57.38 90 ALA A CA 1
ATOM 691 C C . ALA A 1 90 ? 9.390 10.104 -15.606 1.00 57.38 90 ALA A C 1
ATOM 693 O O . ALA A 1 90 ? 9.152 11.222 -15.153 1.00 57.38 90 ALA A O 1
ATOM 694 N N . TYR A 1 91 ? 10.603 9.545 -15.539 1.00 59.59 91 TYR A N 1
ATOM 695 C CA . TYR A 1 91 ? 11.689 10.136 -14.749 1.00 59.59 91 TYR A CA 1
ATOM 696 C C . TYR A 1 91 ? 12.967 10.451 -15.524 1.00 59.59 91 TYR A C 1
ATOM 698 O O . TYR A 1 91 ? 13.817 11.171 -15.008 1.00 59.59 91 TYR A O 1
ATOM 706 N N . GLY A 1 92 ? 13.120 9.935 -16.748 1.00 54.78 92 GLY A N 1
ATOM 707 C CA . GLY A 1 92 ? 14.333 10.140 -17.543 1.00 54.78 92 GLY A CA 1
ATOM 708 C C . GLY A 1 92 ? 15.598 9.555 -16.896 1.00 54.78 92 GLY A C 1
ATOM 709 O O . GLY A 1 92 ? 16.702 10.004 -17.198 1.00 54.78 92 GLY A O 1
ATOM 710 N N . PHE A 1 93 ? 15.449 8.577 -15.996 1.00 59.91 93 PHE A N 1
ATOM 711 C CA . PHE A 1 93 ? 16.555 7.880 -15.332 1.00 59.91 93 PHE A CA 1
ATOM 712 C C . PHE A 1 93 ? 16.704 6.463 -15.876 1.00 59.91 93 PHE A C 1
ATOM 714 O O . PHE A 1 93 ? 15.769 5.909 -16.435 1.00 59.91 93 PHE A O 1
ATOM 721 N N . THR A 1 94 ? 17.868 5.843 -15.674 1.00 58.94 94 THR A N 1
ATOM 722 C CA . THR A 1 94 ? 18.106 4.436 -16.045 1.00 58.94 94 THR A CA 1
ATOM 723 C C . THR A 1 94 ? 17.464 3.450 -15.056 1.00 58.94 94 THR A C 1
ATOM 725 O O . THR A 1 94 ? 17.154 2.328 -15.432 1.00 58.94 94 THR A O 1
ATOM 728 N N . TYR A 1 95 ? 17.264 3.859 -13.799 1.00 66.69 95 TYR A N 1
ATOM 729 C CA . TYR A 1 95 ? 16.650 3.073 -12.722 1.00 66.69 95 TYR A CA 1
ATOM 730 C C . TYR A 1 95 ? 16.004 4.014 -11.691 1.00 66.69 95 TYR A C 1
ATOM 732 O O . TYR A 1 95 ? 16.380 5.186 -11.595 1.00 66.69 95 TYR A O 1
ATOM 740 N N . LEU A 1 96 ? 15.036 3.520 -10.917 1.00 81.75 96 LEU A N 1
ATOM 741 C CA . LEU A 1 96 ? 14.471 4.249 -9.783 1.00 81.75 96 LEU A CA 1
ATOM 742 C C . LEU A 1 96 ? 15.444 4.192 -8.605 1.00 81.75 96 LEU A C 1
ATOM 744 O O . LEU A 1 96 ? 15.960 3.134 -8.250 1.00 81.75 96 LEU A O 1
ATOM 748 N N . LYS A 1 97 ? 15.675 5.337 -7.967 1.00 84.31 97 LYS A N 1
ATOM 749 C CA . LYS A 1 97 ? 16.499 5.433 -6.762 1.00 84.31 97 LYS A CA 1
ATOM 750 C C . LYS A 1 97 ? 15.686 6.091 -5.646 1.00 84.31 97 LYS A C 1
ATOM 752 O O . LYS A 1 97 ? 15.870 7.283 -5.404 1.00 84.31 97 LYS A O 1
ATOM 757 N N . PRO A 1 98 ? 14.752 5.355 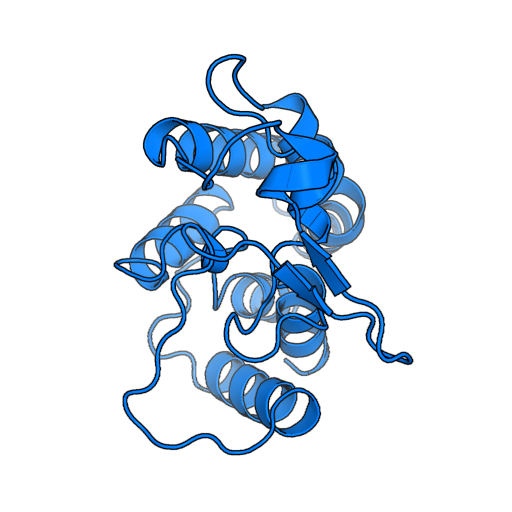-5.019 1.00 87.19 98 PRO A N 1
ATOM 758 C CA . PRO A 1 98 ? 13.932 5.914 -3.958 1.00 87.19 98 PRO A CA 1
ATOM 759 C C . PRO A 1 98 ? 14.796 6.323 -2.766 1.00 87.19 98 PRO A C 1
ATOM 761 O O . PRO A 1 98 ? 15.612 5.543 -2.272 1.00 87.19 98 PRO A O 1
ATOM 764 N N . ASP A 1 99 ? 14.583 7.543 -2.281 1.00 91.44 99 ASP A N 1
ATOM 765 C CA . ASP A 1 99 ? 14.970 7.913 -0.925 1.00 91.44 99 ASP A CA 1
ATOM 766 C C . ASP A 1 99 ? 13.943 7.288 0.024 1.00 91.44 99 ASP A C 1
ATOM 768 O O . ASP A 1 99 ? 12.841 7.801 0.214 1.00 91.44 99 ASP A O 1
ATOM 772 N N . MET A 1 100 ? 14.276 6.117 0.567 1.00 93.31 100 MET A N 1
ATOM 773 C CA . MET A 1 100 ? 13.332 5.343 1.370 1.00 93.31 100 MET A CA 1
ATOM 774 C C . MET A 1 100 ? 12.951 6.026 2.684 1.00 93.31 100 MET A C 1
ATOM 776 O O . MET A 1 100 ? 11.917 5.680 3.255 1.00 93.31 100 MET A O 1
ATOM 780 N N . ASP A 1 101 ? 13.729 6.992 3.168 1.00 94.06 101 ASP A N 1
ATOM 781 C CA . ASP A 1 101 ? 13.343 7.769 4.342 1.00 94.06 101 ASP A CA 1
ATOM 782 C C . ASP A 1 101 ? 12.335 8.858 3.965 1.00 94.06 101 ASP A C 1
ATOM 784 O O . ASP A 1 101 ? 11.326 9.008 4.662 1.00 94.06 101 ASP A O 1
ATOM 788 N N . ALA A 1 102 ? 12.513 9.510 2.809 1.00 93.88 102 ALA A N 1
ATOM 789 C CA . ALA A 1 102 ? 11.501 10.401 2.237 1.00 93.88 102 ALA A CA 1
ATOM 790 C C . ALA A 1 102 ? 10.193 9.648 1.920 1.00 93.88 102 ALA A C 1
ATOM 792 O O . ALA A 1 102 ? 9.115 10.088 2.313 1.00 93.88 102 ALA A O 1
ATOM 793 N N . VAL A 1 103 ? 10.270 8.454 1.314 1.00 95.62 103 VAL A N 1
ATOM 794 C CA . VAL A 1 103 ? 9.104 7.591 1.031 1.00 95.62 103 VAL A CA 1
ATOM 795 C C . VAL A 1 103 ? 8.334 7.265 2.314 1.00 95.62 103 VAL A C 1
ATOM 797 O O . VAL A 1 103 ? 7.126 7.499 2.389 1.00 95.62 103 VAL A O 1
ATOM 800 N N . LYS A 1 104 ? 9.020 6.778 3.358 1.00 96.12 104 LYS A N 1
ATOM 801 C CA . LYS A 1 104 ? 8.391 6.482 4.658 1.00 96.12 104 LYS A CA 1
ATOM 802 C C . LYS A 1 104 ? 7.782 7.733 5.292 1.00 96.12 104 LYS A C 1
ATOM 804 O O . LYS A 1 104 ? 6.695 7.655 5.865 1.00 96.12 104 LYS A O 1
ATOM 809 N N . SER A 1 105 ? 8.476 8.871 5.212 1.00 96.19 105 SER A N 1
ATOM 810 C CA . SER A 1 105 ? 7.996 10.175 5.689 1.00 96.19 105 SER A CA 1
ATOM 811 C C . SER A 1 105 ? 6.687 10.564 4.997 1.00 96.19 105 SER A C 1
ATOM 813 O O . SER A 1 105 ? 5.706 10.874 5.677 1.00 96.19 105 SER A O 1
ATOM 815 N N . THR A 1 106 ? 6.631 10.473 3.666 1.00 97.38 106 THR A N 1
ATOM 816 C CA . THR A 1 106 ? 5.433 10.741 2.862 1.00 97.38 106 THR A CA 1
ATOM 817 C C . THR A 1 106 ? 4.271 9.835 3.260 1.00 97.38 106 THR A C 1
ATOM 819 O O . THR A 1 106 ? 3.189 10.341 3.567 1.00 97.38 106 THR A O 1
ATOM 822 N N . VAL A 1 107 ? 4.486 8.514 3.337 1.00 98.00 107 VAL A N 1
ATOM 823 C CA . VAL A 1 107 ? 3.426 7.566 3.722 1.00 98.00 107 VAL A CA 1
ATOM 824 C C . VAL A 1 107 ? 2.922 7.866 5.134 1.00 98.00 107 VAL A C 1
ATOM 826 O O . VAL A 1 107 ? 1.719 8.019 5.334 1.00 98.00 107 VAL A O 1
ATOM 829 N N . LYS A 1 108 ? 3.812 8.035 6.120 1.00 98.06 108 LYS A N 1
ATOM 830 C CA . LYS A 1 108 ? 3.407 8.347 7.502 1.00 98.06 108 LYS A CA 1
ATOM 831 C C . LYS A 1 108 ? 2.608 9.645 7.591 1.00 98.06 108 LYS A C 1
ATOM 833 O O . LYS A 1 108 ? 1.577 9.662 8.260 1.00 98.06 108 LYS A O 1
ATOM 838 N N . ARG A 1 109 ? 3.039 10.713 6.912 1.00 98.19 109 ARG A N 1
ATOM 839 C CA . ARG A 1 109 ? 2.322 12.000 6.900 1.00 98.19 109 ARG A CA 1
ATOM 840 C C . ARG A 1 109 ? 0.927 11.867 6.284 1.00 98.19 109 ARG A C 1
ATOM 842 O O . ARG A 1 109 ? -0.035 12.346 6.885 1.00 98.19 109 ARG A O 1
ATOM 849 N N . ALA A 1 110 ? 0.797 11.144 5.170 1.00 98.44 110 ALA A N 1
ATOM 850 C CA . ALA A 1 110 ? -0.496 10.847 4.551 1.00 98.44 110 ALA A CA 1
ATOM 851 C C . ALA A 1 110 ? -1.430 10.071 5.499 1.00 98.44 110 ALA A C 1
ATOM 853 O O . ALA A 1 110 ? -2.592 10.438 5.681 1.00 98.44 110 ALA A O 1
ATOM 854 N N . LEU A 1 111 ? -0.917 9.033 6.166 1.00 98.56 111 LEU A N 1
ATOM 855 C CA . LEU A 1 111 ? -1.700 8.221 7.103 1.00 98.56 111 LEU A CA 1
ATOM 856 C C . LEU A 1 111 ? -2.132 9.003 8.345 1.00 98.56 111 LEU A C 1
ATOM 858 O O . LEU A 1 111 ? -3.287 8.890 8.757 1.00 98.56 111 LEU A O 1
ATOM 862 N N . ILE A 1 112 ? -1.248 9.827 8.915 1.00 98.44 112 ILE A N 1
ATOM 863 C CA . ILE A 1 112 ? -1.583 10.710 10.040 1.00 98.44 112 ILE A CA 1
ATOM 864 C C . ILE A 1 112 ? -2.699 11.671 9.627 1.00 98.44 112 ILE A C 1
ATOM 866 O O . ILE A 1 112 ? -3.694 11.788 10.343 1.00 98.44 112 ILE A O 1
ATOM 870 N N . LYS A 1 113 ? -2.601 12.288 8.442 1.00 98.50 113 LYS A N 1
ATOM 871 C CA . LYS A 1 113 ? -3.624 13.212 7.941 1.00 98.50 113 LYS A CA 1
ATOM 872 C C . LYS A 1 113 ? -4.997 12.548 7.799 1.00 98.50 113 LYS A C 1
ATOM 874 O O . LYS A 1 113 ? -6.013 13.107 8.223 1.00 98.50 113 LYS A O 1
ATOM 879 N N . ILE A 1 114 ? -5.026 11.337 7.246 1.00 98.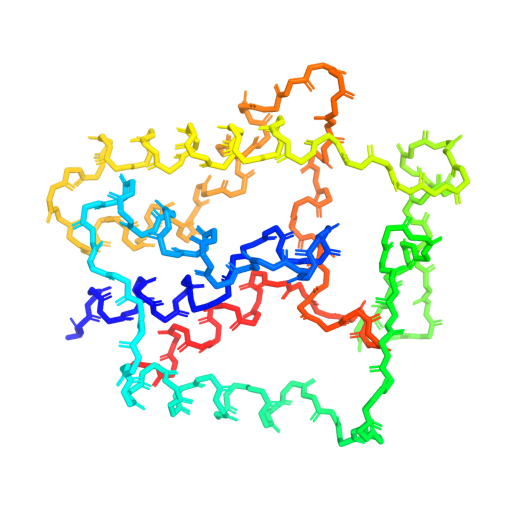56 114 ILE A N 1
ATOM 880 C CA . ILE A 1 114 ? -6.239 10.519 7.126 1.00 98.56 114 ILE A CA 1
ATOM 881 C C . ILE A 1 114 ? -6.789 10.152 8.512 1.00 98.56 114 ILE A C 1
ATOM 883 O O . ILE A 1 114 ? -7.993 10.271 8.762 1.00 98.56 114 ILE A O 1
ATOM 887 N N . LYS A 1 115 ? -5.919 9.744 9.444 1.00 98.31 115 LYS A N 1
ATOM 888 C CA . LYS A 1 115 ? -6.299 9.387 10.816 1.00 98.31 115 LYS A CA 1
ATOM 889 C C . LYS A 1 115 ? -6.890 10.576 11.575 1.00 98.31 115 LYS A C 1
ATOM 891 O O . LYS A 1 115 ? -7.920 10.409 12.225 1.00 98.31 115 LYS A O 1
ATOM 896 N N . GLU A 1 116 ? -6.303 11.764 11.463 1.00 97.94 116 GLU A N 1
ATOM 897 C CA . GLU A 1 116 ? -6.831 13.002 12.053 1.00 97.94 116 GLU A CA 1
ATOM 898 C C . GLU A 1 116 ? -8.237 13.321 11.532 1.00 97.94 116 GLU A C 1
ATOM 900 O O . GLU A 1 116 ? -9.150 13.593 12.313 1.00 97.94 116 GLU A O 1
ATOM 905 N N . ARG A 1 117 ? -8.442 13.232 10.211 1.00 97.31 117 ARG A N 1
ATOM 906 C CA . ARG A 1 117 ? -9.743 13.486 9.575 1.00 97.31 117 ARG A CA 1
ATOM 907 C C . ARG A 1 117 ? -10.794 12.447 9.964 1.00 97.31 117 ARG A C 1
ATOM 909 O O . ARG A 1 117 ? -11.974 12.781 10.129 1.00 97.31 117 ARG A O 1
ATOM 916 N N . SER A 1 118 ? -10.389 11.189 10.095 1.00 97.81 118 SER A N 1
ATOM 917 C CA . SER A 1 118 ? -11.287 10.070 10.383 1.00 97.81 118 SER A CA 1
ATOM 918 C C . SER A 1 118 ? -11.573 9.874 11.875 1.00 97.81 118 SER A C 1
ATOM 920 O O . SER A 1 118 ? -12.617 9.329 12.235 1.00 97.81 118 SER A O 1
ATOM 922 N N . GLY A 1 119 ? -10.693 10.350 12.757 1.00 95.75 119 GLY A N 1
ATOM 923 C CA . GLY A 1 119 ? -10.802 10.137 14.196 1.00 95.75 119 GLY A CA 1
ATOM 924 C C . GLY A 1 119 ? -10.768 8.646 14.546 1.00 95.75 119 GLY A C 1
ATOM 925 O O . GLY A 1 119 ? -10.015 7.868 13.958 1.00 95.75 119 GLY A O 1
ATOM 926 N N . ASN A 1 120 ? -11.580 8.224 15.516 1.00 94.56 120 ASN A N 1
ATOM 927 C CA . ASN A 1 120 ? -11.667 6.820 15.948 1.00 94.56 120 ASN A CA 1
ATOM 928 C C . ASN A 1 120 ? -12.739 6.001 15.208 1.00 94.56 120 ASN A C 1
ATOM 930 O O . ASN A 1 120 ? -12.920 4.823 15.510 1.00 94.56 120 ASN A O 1
ATOM 934 N N . ASP A 1 121 ? -13.422 6.584 14.221 1.00 97.75 121 ASP A N 1
ATOM 935 C CA . ASP A 1 121 ? -14.386 5.857 13.398 1.00 97.75 121 ASP A CA 1
ATOM 936 C C . ASP A 1 121 ? -13.650 4.985 12.368 1.00 97.75 121 ASP A C 1
ATOM 938 O O . ASP A 1 121 ? -13.111 5.469 11.371 1.00 97.75 121 ASP A O 1
ATOM 942 N N . ARG A 1 122 ? -13.641 3.668 12.610 1.00 97.25 122 ARG A N 1
ATOM 943 C CA . ARG A 1 122 ? -12.980 2.684 11.739 1.00 97.25 122 ARG A CA 1
ATOM 944 C C . ARG A 1 122 ? -13.619 2.587 10.355 1.00 97.25 122 ARG A C 1
ATOM 946 O O . ARG A 1 122 ? -12.912 2.321 9.389 1.00 97.25 122 ARG A O 1
ATOM 953 N N . LYS A 1 123 ? -14.931 2.806 10.235 1.00 98.12 123 LYS A N 1
ATOM 954 C CA . LYS A 1 123 ? -15.607 2.793 8.933 1.00 98.12 123 LYS A CA 1
ATOM 955 C C . LYS A 1 123 ? -15.193 4.013 8.122 1.00 98.12 123 LYS A C 1
ATOM 957 O O . LYS A 1 123 ? -14.847 3.874 6.953 1.00 98.12 123 LYS A O 1
ATOM 962 N N . LYS A 1 124 ? -15.198 5.191 8.750 1.00 98.38 124 LYS A N 1
ATOM 963 C CA . LYS A 1 124 ? -14.731 6.428 8.118 1.00 98.38 124 LYS A CA 1
ATOM 964 C C . LYS A 1 124 ? -13.267 6.305 7.700 1.00 98.38 124 LYS A C 1
ATOM 966 O O . LYS A 1 124 ? -12.963 6.594 6.551 1.00 98.38 124 LYS A O 1
ATOM 971 N N . LEU A 1 125 ? -12.413 5.782 8.583 1.00 98.56 125 LEU A N 1
ATOM 972 C CA . LEU A 1 125 ? -10.998 5.544 8.303 1.00 98.56 125 LEU A CA 1
ATOM 973 C C . LEU A 1 125 ? -10.787 4.635 7.087 1.00 98.56 125 LEU A C 1
ATOM 975 O O . LEU A 1 125 ? -10.019 4.986 6.200 1.00 98.56 125 LEU A O 1
ATOM 979 N N . LEU A 1 126 ? -11.496 3.505 7.013 1.00 98.56 126 LEU A N 1
ATOM 980 C CA . LEU A 1 126 ? -11.413 2.593 5.869 1.00 98.56 126 LEU A CA 1
ATOM 981 C C . LEU A 1 126 ? -11.808 3.282 4.552 1.00 98.56 126 LEU A C 1
ATOM 983 O O . LEU A 1 126 ? -11.099 3.156 3.557 1.00 98.56 126 LEU A O 1
ATOM 987 N N . LEU A 1 127 ? -12.925 4.018 4.541 1.00 98.31 127 LEU A N 1
ATOM 988 C CA . LEU A 1 127 ? -13.406 4.715 3.341 1.00 98.31 127 LEU A CA 1
ATOM 989 C C . LEU A 1 127 ? -12.473 5.855 2.916 1.00 98.31 127 LEU A C 1
ATOM 991 O O . LEU A 1 127 ? -12.315 6.109 1.725 1.00 98.31 127 LEU A O 1
ATOM 995 N N . ASP A 1 128 ? -11.860 6.534 3.882 1.00 98.50 128 ASP A N 1
ATOM 996 C CA . ASP A 1 128 ? -10.917 7.622 3.648 1.00 98.50 128 ASP A CA 1
ATOM 997 C C . ASP A 1 128 ? -9.586 7.097 3.084 1.00 98.50 128 ASP A C 1
ATOM 999 O O . ASP A 1 128 ? -9.090 7.623 2.090 1.00 98.50 128 ASP A O 1
ATOM 1003 N N . LEU A 1 129 ? -9.072 5.988 3.632 1.00 98.50 129 LEU A N 1
ATOM 1004 C CA . LEU A 1 129 ? -7.942 5.252 3.056 1.00 98.50 129 LEU A CA 1
ATOM 1005 C C . LEU A 1 129 ? -8.236 4.837 1.609 1.00 98.50 129 LEU A C 1
ATOM 1007 O O . LEU A 1 129 ? -7.430 5.103 0.724 1.00 98.50 129 LEU A O 1
ATOM 1011 N N . TRP A 1 130 ? -9.406 4.245 1.354 1.00 97.81 130 TRP A N 1
ATOM 1012 C CA . TRP A 1 130 ? -9.805 3.814 0.010 1.00 97.81 130 TRP A CA 1
ATOM 1013 C C . TRP A 1 130 ? -9.895 4.962 -0.985 1.00 97.81 130 TRP A C 1
ATOM 1015 O O . TRP A 1 130 ? -9.409 4.852 -2.109 1.00 97.81 130 TRP A O 1
ATOM 1025 N N . ARG A 1 131 ? -10.502 6.079 -0.583 1.00 97.50 131 ARG A N 1
ATOM 1026 C CA . ARG A 1 131 ? -10.791 7.168 -1.513 1.00 97.50 131 ARG A CA 1
ATOM 1027 C C . ARG A 1 131 ? -9.624 8.129 -1.716 1.00 97.50 131 ARG A C 1
ATOM 1029 O O . ARG A 1 131 ? -9.495 8.657 -2.824 1.00 97.50 131 ARG A O 1
ATOM 1036 N N . ASN A 1 132 ? -8.859 8.405 -0.658 1.00 97.94 132 ASN A N 1
ATOM 1037 C CA . ASN A 1 132 ? -7.982 9.575 -0.588 1.00 97.94 132 ASN A CA 1
ATOM 1038 C C . ASN A 1 132 ? -6.500 9.243 -0.389 1.00 97.94 132 ASN A C 1
ATOM 1040 O O . ASN A 1 132 ? -5.681 10.113 -0.665 1.00 97.94 132 ASN A O 1
ATOM 1044 N N . LEU A 1 133 ? -6.124 8.025 0.028 1.00 98.19 133 LEU A N 1
ATOM 1045 C CA . LEU A 1 133 ? -4.712 7.688 0.269 1.00 98.19 133 LEU A CA 1
ATOM 1046 C C . LEU A 1 133 ? -3.794 8.011 -0.925 1.00 98.19 133 LEU A C 1
ATOM 1048 O O . LEU A 1 133 ? -2.787 8.679 -0.696 1.00 98.19 133 LEU A O 1
ATOM 1052 N N . PRO A 1 134 ? -4.132 7.672 -2.185 1.00 96.38 134 PRO A N 1
ATOM 1053 C CA . PRO A 1 134 ? -3.301 8.053 -3.326 1.00 96.38 134 PRO A CA 1
ATOM 1054 C C . PRO A 1 134 ? -3.058 9.556 -3.483 1.00 96.38 134 PRO A C 1
ATOM 1056 O O . PRO A 1 134 ? -1.971 9.961 -3.882 1.00 96.38 134 PRO A O 1
ATOM 1059 N N . GLU A 1 135 ? -4.054 10.391 -3.190 1.00 96.62 135 GLU A N 1
ATOM 1060 C CA . GLU A 1 135 ? -3.923 11.844 -3.333 1.00 96.62 135 GLU A CA 1
ATOM 1061 C C . GLU A 1 135 ? -3.152 12.458 -2.161 1.00 96.62 135 GLU A C 1
ATOM 1063 O O . GLU A 1 135 ? -2.317 13.336 -2.365 1.00 96.62 135 GLU A O 1
ATOM 1068 N N . GLU A 1 136 ? -3.358 11.943 -0.946 1.00 97.88 136 GLU A N 1
ATOM 1069 C CA . GLU A 1 136 ? -2.585 12.353 0.231 1.00 97.88 136 GLU A CA 1
ATOM 1070 C C . GLU A 1 136 ? -1.096 12.020 0.048 1.00 97.88 136 GLU A C 1
ATOM 1072 O O . GLU A 1 136 ? -0.240 12.846 0.356 1.00 97.88 136 GLU A O 1
ATOM 1077 N N . LEU A 1 137 ? -0.765 10.857 -0.528 1.00 97.44 137 LEU A N 1
ATOM 1078 C CA . LEU A 1 137 ? 0.623 10.498 -0.842 1.00 97.44 137 LEU A CA 1
ATOM 1079 C C . LEU A 1 137 ? 1.278 11.534 -1.755 1.00 97.44 137 LEU A C 1
ATOM 1081 O O . LEU A 1 137 ? 2.336 12.046 -1.412 1.00 97.44 137 LEU A O 1
ATOM 1085 N N . LYS A 1 138 ? 0.618 11.901 -2.862 1.00 95.38 138 LYS A N 1
ATOM 1086 C CA . LYS A 1 138 ? 1.104 12.922 -3.809 1.00 95.38 138 LYS A CA 1
ATOM 1087 C C . LYS A 1 138 ? 1.289 14.291 -3.156 1.00 95.38 138 LYS A C 1
ATOM 1089 O O . LYS A 1 138 ? 2.203 15.030 -3.516 1.00 95.38 138 LYS A O 1
ATOM 1094 N N . GLN A 1 139 ? 0.413 14.646 -2.218 1.00 95.75 139 GLN A N 1
ATOM 1095 C CA . GLN A 1 139 ? 0.470 15.925 -1.515 1.00 95.75 139 GLN A CA 1
ATOM 1096 C C . GLN A 1 139 ? 1.675 16.023 -0.568 1.00 95.75 139 GLN A C 1
ATOM 1098 O O . GLN A 1 139 ? 2.219 17.113 -0.390 1.00 95.75 139 GLN A O 1
ATOM 1103 N N . PHE A 1 140 ? 2.081 14.911 0.048 1.00 95.81 140 PHE A N 1
ATOM 1104 C CA . PHE A 1 140 ? 3.182 14.875 1.014 1.00 95.81 140 PHE A CA 1
ATOM 1105 C C . PHE A 1 140 ? 4.523 14.439 0.414 1.00 95.81 140 PHE A C 1
ATOM 1107 O O . PHE A 1 140 ? 5.473 14.216 1.167 1.00 95.81 140 PHE A O 1
ATOM 1114 N N . GLU A 1 141 ? 4.637 14.314 -0.907 1.00 91.81 141 GLU A N 1
ATOM 1115 C CA . GLU A 1 141 ? 5.926 14.046 -1.551 1.00 91.81 141 GLU A CA 1
ATOM 1116 C C . GLU A 1 141 ? 6.913 15.190 -1.322 1.00 91.81 141 GLU A C 1
ATOM 1118 O O . GLU A 1 141 ? 6.536 16.358 -1.203 1.00 91.81 141 GLU A O 1
ATOM 1123 N N . GLU A 1 142 ? 8.189 14.838 -1.253 1.00 80.44 142 GLU A N 1
ATOM 1124 C CA . GLU A 1 142 ? 9.293 15.781 -1.109 1.00 80.44 142 GLU A CA 1
ATOM 1125 C C . GLU A 1 142 ? 9.961 15.984 -2.479 1.00 80.44 142 GLU A C 1
ATOM 1127 O O . GLU A 1 142 ? 9.943 15.099 -3.333 1.00 80.44 142 GLU A O 1
ATOM 1132 N N . ASP A 1 143 ? 10.545 17.158 -2.731 1.00 77.75 143 ASP A N 1
ATOM 1133 C CA . ASP A 1 143 ? 11.089 17.487 -4.060 1.00 77.75 143 ASP A CA 1
ATOM 1134 C C . ASP A 1 143 ? 12.266 16.591 -4.484 1.00 77.75 143 ASP A C 1
ATOM 1136 O O . ASP A 1 143 ? 12.524 16.422 -5.675 1.00 77.75 143 ASP A O 1
ATOM 1140 N N . ASN A 1 144 ? 12.968 15.991 -3.520 1.00 74.44 144 ASN A N 1
ATOM 1141 C CA . ASN A 1 144 ? 14.055 15.037 -3.752 1.00 74.44 144 ASN A CA 1
ATOM 1142 C C . ASN A 1 144 ? 13.572 13.693 -4.322 1.00 74.44 144 ASN A C 1
ATOM 1144 O O . ASN A 1 144 ? 14.363 13.014 -4.979 1.00 74.44 144 ASN A O 1
ATOM 1148 N N . PHE A 1 145 ? 12.315 13.295 -4.096 1.00 79.94 145 PHE A N 1
ATOM 1149 C CA . PHE A 1 145 ? 11.758 12.062 -4.647 1.00 79.94 145 PHE A CA 1
ATOM 1150 C C . PHE A 1 145 ? 10.228 12.115 -4.752 1.00 79.94 145 PHE A C 1
ATOM 1152 O O . PHE A 1 145 ? 9.518 12.172 -3.749 1.00 79.94 145 PHE A O 1
ATOM 1159 N N . ARG A 1 146 ? 9.713 12.032 -5.986 1.00 86.38 146 ARG A N 1
ATOM 1160 C CA . ARG A 1 146 ? 8.278 12.131 -6.284 1.00 86.38 146 ARG A CA 1
ATOM 1161 C C . ARG A 1 146 ? 7.825 10.989 -7.179 1.00 86.38 146 ARG A C 1
ATOM 1163 O O . ARG A 1 146 ? 8.289 10.864 -8.305 1.00 86.38 146 ARG A O 1
ATOM 1170 N N . LEU A 1 147 ? 6.883 10.185 -6.712 1.00 88.25 147 LEU A N 1
ATOM 1171 C CA . LEU A 1 147 ? 6.210 9.152 -7.492 1.00 88.25 147 LEU A CA 1
ATOM 1172 C C . LEU A 1 147 ? 4.981 9.695 -8.236 1.00 88.25 147 LEU A C 1
ATOM 1174 O O . LEU A 1 147 ? 4.641 9.222 -9.319 1.00 88.25 147 LEU A O 1
ATOM 1178 N N . GLY A 1 148 ? 4.301 10.706 -7.701 1.00 90.69 148 GLY A N 1
ATOM 1179 C CA . GLY A 1 148 ? 3.104 11.264 -8.321 1.00 90.69 148 GLY A CA 1
ATOM 1180 C C . GLY A 1 148 ? 2.053 10.180 -8.596 1.00 90.69 148 GLY A C 1
ATOM 1181 O O . GLY A 1 148 ? 1.620 9.452 -7.705 1.00 90.69 148 GLY A O 1
ATOM 1182 N N . ASN A 1 149 ? 1.636 10.032 -9.855 1.00 89.44 149 ASN A N 1
ATOM 1183 C CA . ASN A 1 149 ? 0.666 8.996 -10.233 1.00 89.44 149 ASN A CA 1
ATOM 1184 C C . ASN A 1 149 ? 1.230 7.566 -10.181 1.00 89.44 149 ASN A C 1
ATOM 1186 O O . ASN A 1 149 ? 0.439 6.624 -10.152 1.00 89.44 149 ASN A O 1
ATOM 1190 N N . VAL A 1 150 ? 2.555 7.392 -10.116 1.00 90.94 150 VAL A N 1
ATOM 1191 C CA . VAL A 1 150 ? 3.194 6.071 -10.029 1.00 90.94 150 VAL A CA 1
ATOM 1192 C C . VAL A 1 150 ? 2.848 5.351 -8.728 1.00 90.94 150 VAL A C 1
ATOM 1194 O O . VAL A 1 150 ? 2.824 4.126 -8.732 1.00 90.94 150 VAL A O 1
ATOM 1197 N N . TRP A 1 151 ? 2.460 6.058 -7.658 1.00 93.56 151 TRP A N 1
ATOM 1198 C CA . TRP A 1 151 ? 1.918 5.427 -6.444 1.00 93.56 151 TRP A CA 1
ATOM 1199 C C . TRP A 1 151 ? 0.818 4.403 -6.746 1.00 93.56 151 TRP A C 1
ATOM 1201 O O . TRP A 1 151 ? 0.835 3.305 -6.201 1.00 93.56 151 TRP A O 1
ATOM 1211 N N . ASN A 1 152 ? -0.101 4.735 -7.658 1.00 93.38 152 ASN A N 1
ATOM 1212 C CA . ASN A 1 152 ? -1.212 3.858 -8.043 1.00 93.38 152 ASN A CA 1
ATOM 1213 C C . ASN A 1 152 ? -0.796 2.700 -8.956 1.00 93.38 152 ASN A C 1
ATOM 1215 O O . ASN A 1 152 ? -1.620 1.856 -9.282 1.00 93.38 152 ASN A O 1
ATOM 1219 N N . LEU A 1 153 ? 0.448 2.698 -9.428 1.00 92.88 153 LEU A N 1
ATOM 1220 C CA . LEU A 1 153 ? 0.943 1.769 -10.435 1.00 92.88 153 LEU A CA 1
ATOM 1221 C C . LEU A 1 153 ? 2.065 0.870 -9.910 1.00 92.88 153 LEU A C 1
ATOM 1223 O O . LEU A 1 153 ? 2.476 -0.041 -10.622 1.00 92.88 153 LEU A O 1
ATOM 1227 N N . LEU A 1 154 ? 2.565 1.105 -8.689 1.00 94.56 154 LEU A N 1
ATOM 1228 C CA . LEU A 1 154 ? 3.544 0.220 -8.059 1.00 94.56 154 LEU A CA 1
ATOM 1229 C C . LEU A 1 154 ? 2.978 -1.207 -8.022 1.00 94.56 154 LEU A C 1
ATOM 1231 O O . LEU A 1 154 ? 1.870 -1.383 -7.517 1.00 94.56 154 LEU A O 1
ATOM 1235 N N . PRO A 1 155 ? 3.686 -2.218 -8.550 1.00 95.19 155 PRO A N 1
ATOM 1236 C CA . PRO A 1 155 ? 3.110 -3.543 -8.747 1.00 95.19 155 PRO A CA 1
ATOM 1237 C C . PRO A 1 155 ? 3.036 -4.328 -7.440 1.00 95.19 155 PRO A C 1
ATOM 1239 O O . PRO A 1 155 ? 3.988 -4.308 -6.671 1.00 95.19 155 PRO A O 1
ATOM 1242 N N . ALA A 1 156 ? 1.965 -5.085 -7.197 1.00 94.31 156 ALA A N 1
ATOM 1243 C CA . ALA A 1 156 ? 1.917 -5.965 -6.019 1.00 94.31 156 ALA A CA 1
ATOM 1244 C C . ALA A 1 156 ? 2.963 -7.091 -6.093 1.00 94.31 156 ALA A C 1
ATOM 1246 O O . ALA A 1 156 ? 3.531 -7.511 -5.087 1.00 94.31 156 ALA A O 1
ATOM 1247 N N . GLU A 1 157 ? 3.214 -7.567 -7.312 1.00 91.75 157 GLU A N 1
ATOM 1248 C CA . GLU A 1 157 ? 4.143 -8.639 -7.636 1.00 91.75 157 GLU A CA 1
ATOM 1249 C C . GLU A 1 157 ? 5.106 -8.152 -8.723 1.00 91.75 157 GLU A C 1
ATOM 1251 O O . GLU A 1 157 ? 4.720 -7.973 -9.878 1.00 91.75 157 GLU A O 1
ATOM 1256 N N . THR A 1 158 ? 6.371 -7.930 -8.363 1.00 91.38 158 THR A N 1
ATOM 1257 C CA . THR A 1 158 ? 7.366 -7.338 -9.272 1.00 91.38 158 THR A CA 1
ATOM 1258 C C . THR A 1 158 ? 7.728 -8.260 -10.437 1.00 91.38 158 THR A C 1
ATOM 1260 O O . THR A 1 158 ? 8.151 -7.774 -11.482 1.00 91.38 158 THR A O 1
ATOM 1263 N N . ARG A 1 159 ? 7.511 -9.578 -10.303 1.00 90.06 159 ARG A N 1
ATOM 1264 C CA . ARG A 1 159 ? 7.726 -10.566 -11.379 1.00 90.06 159 ARG A CA 1
ATOM 1265 C C . ARG A 1 159 ? 6.622 -10.566 -12.437 1.00 90.06 159 ARG A C 1
ATOM 1267 O O . ARG A 1 159 ? 6.873 -10.965 -13.569 1.00 90.06 159 ARG A O 1
ATOM 1274 N N . ILE A 1 160 ? 5.405 -10.145 -12.081 1.00 89.69 160 ILE A N 1
ATOM 1275 C CA . ILE A 1 160 ? 4.289 -9.958 -13.022 1.00 89.69 160 ILE A CA 1
ATOM 1276 C C . ILE A 1 160 ? 3.608 -8.624 -12.713 1.00 89.69 160 ILE A C 1
ATOM 1278 O O . ILE A 1 160 ? 2.531 -8.607 -12.110 1.00 89.69 160 ILE A O 1
ATOM 1282 N N . PRO A 1 161 ? 4.205 -7.502 -13.138 1.00 92.62 161 PRO A N 1
ATOM 1283 C CA . PRO A 1 161 ? 3.788 -6.166 -12.731 1.00 92.62 161 PRO A CA 1
ATOM 1284 C C . PRO A 1 161 ? 2.559 -5.684 -13.523 1.00 92.62 161 PRO A C 1
ATOM 1286 O O . PRO A 1 161 ? 2.624 -4.701 -14.258 1.00 92.62 161 PRO A O 1
ATOM 1289 N N . HIS A 1 162 ? 1.447 -6.418 -13.426 1.00 92.31 162 HIS A N 1
ATOM 1290 C CA . HIS A 1 162 ? 0.221 -6.202 -14.206 1.00 92.31 162 HIS A CA 1
ATOM 1291 C C . HIS A 1 162 ? -0.943 -5.612 -13.398 1.00 92.31 162 HIS A C 1
ATOM 1293 O O . HIS A 1 162 ? -1.892 -5.095 -13.983 1.00 92.31 162 HIS A O 1
ATOM 1299 N N . HIS A 1 163 ? -0.873 -5.682 -12.069 1.00 94.06 163 HIS A N 1
ATOM 1300 C CA . HIS A 1 163 ? -1.815 -5.053 -11.146 1.00 94.06 163 HIS A CA 1
ATOM 1301 C C . HIS A 1 163 ? -1.048 -4.354 -10.026 1.00 94.06 163 HIS A C 1
ATOM 1303 O O . HIS A 1 163 ? 0.096 -4.710 -9.711 1.00 94.06 163 HIS A O 1
ATOM 1309 N N . SER A 1 164 ? -1.668 -3.334 -9.442 1.00 95.69 164 SER A N 1
ATOM 1310 C CA . SER A 1 164 ? -1.014 -2.515 -8.432 1.00 95.69 164 SER A CA 1
ATOM 1311 C C . SER A 1 164 ? -1.031 -3.183 -7.056 1.00 95.69 164 SER A C 1
ATOM 1313 O O . SER A 1 164 ? -1.893 -4.001 -6.741 1.00 95.69 164 SER A O 1
ATOM 1315 N N . VAL A 1 165 ? -0.099 -2.783 -6.195 1.00 96.94 165 VAL A N 1
ATOM 1316 C CA . VAL A 1 165 ? -0.096 -3.131 -4.769 1.00 96.94 165 VAL A CA 1
ATOM 1317 C C . VAL A 1 165 ? -1.374 -2.653 -4.084 1.00 96.94 165 VAL A C 1
ATOM 1319 O O . VAL A 1 165 ? -1.877 -3.326 -3.194 1.00 96.94 165 VAL A O 1
ATOM 1322 N N . PHE A 1 166 ? -1.960 -1.543 -4.545 1.00 97.62 166 PHE A N 1
ATOM 1323 C CA . PHE A 1 166 ? -3.266 -1.095 -4.074 1.00 97.62 166 PHE A CA 1
ATOM 1324 C C . PHE A 1 166 ? -4.371 -2.098 -4.405 1.00 97.62 166 PHE A C 1
ATOM 1326 O O . PHE A 1 166 ? -5.182 -2.380 -3.526 1.00 97.62 166 PHE A O 1
ATOM 1333 N N . ASP A 1 167 ? -4.403 -2.640 -5.626 1.00 96.56 167 ASP A N 1
ATOM 1334 C CA . ASP A 1 167 ? -5.413 -3.625 -6.038 1.00 96.56 167 ASP A CA 1
ATOM 1335 C C . ASP A 1 167 ? -5.335 -4.877 -5.162 1.00 96.56 167 ASP A C 1
ATOM 1337 O O . ASP A 1 167 ? -6.341 -5.270 -4.570 1.00 96.56 167 ASP A O 1
ATOM 1341 N N . HIS A 1 168 ? -4.125 -5.413 -4.981 1.00 97.44 168 HIS A N 1
ATOM 1342 C CA . HIS A 1 168 ? -3.873 -6.565 -4.117 1.00 97.44 168 HIS A CA 1
ATOM 1343 C C . HIS A 1 168 ? -4.301 -6.301 -2.667 1.00 97.44 168 HIS A C 1
ATOM 1345 O O . HIS A 1 168 ? -5.089 -7.049 -2.088 1.00 97.44 168 HIS A O 1
ATOM 1351 N N . CYS A 1 169 ? -3.849 -5.193 -2.075 1.00 97.88 169 CYS A N 1
ATOM 1352 C CA . CYS A 1 169 ? -4.196 -4.826 -0.705 1.00 97.88 169 CYS A CA 1
ATOM 1353 C C . CYS A 1 169 ? -5.709 -4.624 -0.521 1.00 97.88 169 CYS A C 1
ATOM 1355 O O . CYS A 1 169 ? -6.270 -5.036 0.499 1.00 97.88 169 CYS A O 1
ATOM 1357 N N . TRP A 1 170 ? -6.398 -4.019 -1.496 1.00 98.00 170 TRP A N 1
ATOM 1358 C CA . TRP A 1 170 ? -7.852 -3.860 -1.449 1.00 98.00 170 TRP A CA 1
ATOM 1359 C C . TRP A 1 170 ? -8.600 -5.174 -1.655 1.00 98.00 170 TRP A C 1
ATOM 1361 O O . TRP A 1 170 ? -9.625 -5.366 -1.000 1.00 98.00 170 TRP A O 1
ATOM 1371 N N . LEU A 1 171 ? -8.101 -6.087 -2.491 1.00 97.88 171 LEU A N 1
ATOM 1372 C CA . LEU A 1 171 ? -8.668 -7.424 -2.640 1.00 97.88 171 LEU A CA 1
ATOM 1373 C C . LEU A 1 171 ? -8.520 -8.225 -1.342 1.00 97.88 171 LEU A C 1
ATOM 1375 O O . LEU A 1 171 ? -9.512 -8.751 -0.835 1.00 97.88 171 LEU A O 1
ATOM 1379 N N . THR A 1 172 ? -7.328 -8.230 -0.742 1.00 97.88 172 THR A N 1
ATOM 1380 C CA . THR A 1 172 ? -7.074 -8.845 0.570 1.00 97.88 172 THR A CA 1
ATOM 1381 C C . THR A 1 172 ? -8.001 -8.255 1.637 1.00 97.88 172 THR A C 1
ATOM 1383 O O . THR A 1 172 ? -8.654 -8.988 2.380 1.00 97.88 172 THR A O 1
ATOM 1386 N N . ALA A 1 173 ? -8.175 -6.931 1.663 1.00 98.00 173 ALA A N 1
ATOM 1387 C CA . ALA A 1 173 ? -9.131 -6.276 2.554 1.00 98.00 173 ALA A CA 1
ATOM 1388 C C . ALA A 1 173 ? -10.603 -6.581 2.228 1.00 98.00 173 ALA A C 1
ATOM 1390 O O . ALA A 1 173 ? -11.450 -6.525 3.119 1.00 98.00 173 ALA A O 1
ATOM 1391 N N . ALA A 1 174 ? -10.957 -6.862 0.974 1.00 97.12 174 ALA A N 1
ATOM 1392 C CA . ALA A 1 174 ? -12.319 -7.209 0.579 1.00 97.12 174 ALA A CA 1
ATOM 1393 C C . ALA A 1 174 ? -12.698 -8.616 1.059 1.00 97.12 174 ALA A C 1
ATOM 1395 O O . ALA A 1 174 ? -13.820 -8.791 1.545 1.00 97.12 174 ALA A O 1
ATOM 1396 N N . VAL A 1 175 ? -11.757 -9.561 0.962 1.00 96.50 175 VAL A N 1
ATOM 1397 C CA . VAL A 1 175 ? -11.921 -10.977 1.328 1.00 96.50 175 VAL A CA 1
ATOM 1398 C C . VAL A 1 175 ? -11.842 -11.214 2.845 1.00 96.50 175 VAL A C 1
ATOM 1400 O O . VAL A 1 175 ? -12.478 -12.148 3.329 1.00 96.50 175 VAL A O 1
ATOM 1403 N N . ALA A 1 176 ? -11.129 -10.362 3.592 1.00 94.50 176 ALA A N 1
ATOM 1404 C CA . ALA A 1 176 ? -11.095 -10.367 5.063 1.00 94.50 176 ALA A CA 1
ATOM 1405 C C . ALA A 1 176 ? -12.422 -9.915 5.709 1.00 94.50 176 ALA A C 1
ATOM 1407 O O . ALA A 1 176 ? -12.835 -10.510 6.727 1.00 94.50 176 ALA A O 1
#

Radius of gyration: 15.82 Å; chains: 1; bounding box: 37×39×41 Å

Sequence (176 aa):
MNHELKIRAFFHDPIDKPLQISGHEARAAEYLQALGLMPVADDKDVKHADHLASAVERVAFPQGEQVDFCREATLTHPLGSGSLSLTETAYGFTYLKPDMDAVKSTVKRALIKIKERSGNDRKKLLLDLWRNLPEELKQFEEDNFRLGNVWNLLPAETRIPHHSVFDHCWLTAAVA

pLDDT: mean 91.41, std 9.13, range [54.78, 98.56]

Foldseek 3Di:
DPLLLLLLLLLCFPLCCLQPVPCRQVLSQVLCVLLVHGHCPPPPLSVVLLVVLCVVVDDDDDPPDDDNCQQFVKAAAQVDRDIDGCCVPPPVHNGHDDPVVLQSQLQSQLSNVLSVVQPPPSVSSSVCCVPPSLVSSQVSHDPVDHCNCCSQQSACGSVHSHHHSSVSSNSSSVSD

Secondary structure (DSSP, 8-state):
--HHHHHHHHTSS-TTGGG--TTHHHHHHHHHHHTT----TT-HHHHHHHHHHHHHH-----TT----TTTS-EEE-TTSS-EEEHIIIII-SSS----HHHHHHHHHHHHHHHHHHHTT-HHHHHHHHHHHHHHHHHHT-BTTB--GGGGGG-BSSTTSTTSBHHHHHHHHHHH-